Protein AF-A0AA95JGE5-F1 (afdb_monomer)

pLDDT: mean 79.2, std 16.03, range [27.33, 93.81]

Mean predicted aligned error: 7.72 Å

Structure (mmCIF, N/CA/C/O backbone):
data_AF-A0AA95JGE5-F1
#
_entry.id   AF-A0AA95JGE5-F1
#
loop_
_atom_site.group_PDB
_atom_site.id
_atom_site.type_symbol
_atom_site.label_atom_id
_atom_site.label_alt_id
_atom_site.label_comp_id
_atom_site.label_asym_id
_atom_site.label_entity_id
_atom_site.label_seq_id
_atom_site.pdbx_PDB_ins_code
_atom_site.Cartn_x
_atom_site.Cartn_y
_atom_site.Cartn_z
_atom_site.occupancy
_atom_site.B_iso_or_equiv
_atom_site.auth_seq_id
_atom_site.auth_comp_id
_atom_site.auth_asym_id
_atom_site.auth_atom_id
_atom_site.pdbx_PDB_model_num
ATOM 1 N N . MET A 1 1 ? -37.432 -13.187 6.633 1.00 41.25 1 MET A N 1
ATOM 2 C CA . MET A 1 1 ? -36.543 -14.361 6.788 1.00 41.25 1 MET A CA 1
ATOM 3 C C . MET A 1 1 ? -36.247 -14.940 5.414 1.00 41.25 1 MET A C 1
ATOM 5 O O . MET A 1 1 ? -37.132 -14.873 4.573 1.00 41.25 1 MET A O 1
ATOM 9 N N . ALA A 1 2 ? -35.047 -15.522 5.275 1.00 33.75 2 ALA A N 1
ATOM 10 C CA . ALA A 1 2 ? -34.381 -16.050 4.072 1.00 33.75 2 ALA A CA 1
ATOM 11 C C . ALA A 1 2 ? -33.860 -14.962 3.104 1.00 33.75 2 ALA A C 1
ATOM 13 O O . ALA A 1 2 ? -34.621 -14.106 2.685 1.00 33.75 2 ALA A O 1
ATOM 14 N N . GLY A 1 3 ? -32.581 -14.909 2.723 1.00 27.33 3 GLY A N 1
ATOM 15 C CA . GLY A 1 3 ? -31.446 -15.765 3.053 1.00 27.33 3 GLY A CA 1
ATOM 16 C C . GLY A 1 3 ? -30.211 -15.376 2.226 1.00 27.33 3 GLY A C 1
ATOM 17 O O . GLY A 1 3 ? -30.340 -15.029 1.061 1.00 27.33 3 GLY A O 1
ATOM 18 N N . LEU A 1 4 ? -29.046 -15.495 2.870 1.00 34.75 4 LEU A N 1
ATOM 19 C CA . LEU A 1 4 ? -27.727 -15.808 2.301 1.00 34.75 4 LEU A CA 1
ATOM 20 C C . LEU A 1 4 ? -27.015 -14.754 1.427 1.00 34.75 4 LEU A C 1
ATOM 22 O O . LEU A 1 4 ? -27.185 -14.669 0.218 1.00 34.75 4 LEU A O 1
ATOM 26 N N . SER A 1 5 ? -26.113 -14.034 2.106 1.00 40.19 5 SER A N 1
ATOM 27 C CA . SER A 1 5 ? -24.695 -13.853 1.748 1.00 40.19 5 SER A CA 1
ATOM 28 C C . SER A 1 5 ? -24.353 -13.768 0.255 1.00 40.19 5 SER A C 1
ATOM 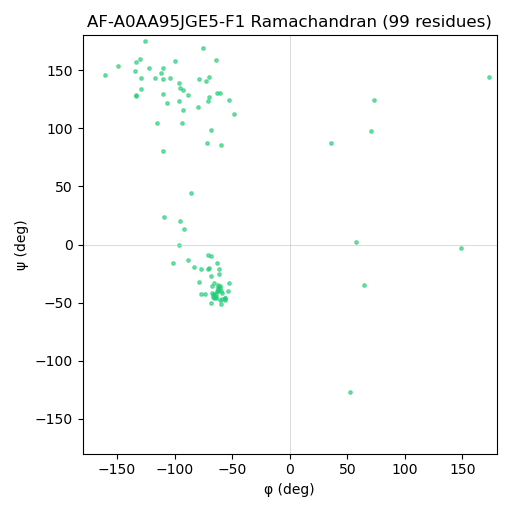30 O O . SER A 1 5 ? -23.919 -14.746 -0.357 1.00 40.19 5 SER A O 1
ATOM 32 N N . GLY A 1 6 ? -24.410 -12.558 -0.295 1.00 30.70 6 GLY A N 1
ATOM 33 C CA . GLY A 1 6 ? -23.564 -12.208 -1.430 1.00 30.70 6 GLY A CA 1
ATOM 34 C C . GLY A 1 6 ? -22.126 -12.061 -0.940 1.00 30.70 6 GLY A C 1
ATOM 35 O O . GLY A 1 6 ? -21.721 -10.970 -0.553 1.00 30.70 6 GLY A O 1
ATOM 36 N N . TYR A 1 7 ? -21.380 -13.166 -0.900 1.00 39.44 7 TYR A N 1
ATOM 37 C CA . TYR A 1 7 ? -19.919 -13.159 -0.823 1.00 39.44 7 TYR A CA 1
ATOM 38 C C . TYR A 1 7 ? -19.384 -12.426 -2.064 1.00 39.44 7 TYR A C 1
ATOM 40 O O . TYR A 1 7 ? -19.068 -13.045 -3.078 1.00 39.44 7 TYR A O 1
ATOM 48 N N . TYR A 1 8 ? -19.288 -11.100 -2.007 1.00 34.88 8 TYR A N 1
ATOM 49 C CA . TYR A 1 8 ? -18.217 -10.432 -2.732 1.00 34.88 8 TYR A CA 1
ATOM 50 C C . TYR A 1 8 ? -16.936 -10.809 -1.981 1.00 34.88 8 TYR A C 1
ATOM 52 O O . TYR A 1 8 ? -16.927 -10.681 -0.751 1.00 34.88 8 TYR A O 1
ATOM 60 N N . PRO A 1 9 ? -15.883 -11.339 -2.633 1.00 40.59 9 PRO A N 1
ATOM 61 C CA . PRO A 1 9 ? -14.596 -11.420 -1.959 1.00 40.59 9 PRO A CA 1
ATOM 62 C C . PRO A 1 9 ? -14.309 -10.008 -1.463 1.00 40.59 9 PRO A C 1
ATOM 64 O O . PRO A 1 9 ? -14.412 -9.070 -2.251 1.00 40.59 9 PRO A O 1
ATOM 67 N N . SER A 1 10 ? -14.068 -9.848 -0.160 1.00 47.50 10 SER A N 1
ATOM 68 C CA . SER A 1 10 ? -13.640 -8.561 0.384 1.00 47.50 10 SER A CA 1
ATOM 69 C C . SER A 1 10 ? -12.495 -8.078 -0.511 1.00 47.50 10 SER A C 1
ATOM 71 O O . SER A 1 10 ? -11.472 -8.764 -0.553 1.00 47.50 10 SER A O 1
ATOM 73 N N . PRO A 1 11 ? -12.666 -6.995 -1.296 1.00 65.31 11 PRO A N 1
ATOM 74 C CA . PRO A 1 11 ? -11.664 -6.582 -2.279 1.00 65.31 11 PRO A CA 1
ATOM 75 C C . PRO A 1 11 ? -10.397 -6.067 -1.592 1.00 65.31 11 PRO A C 1
ATOM 77 O O . PRO A 1 11 ? -9.378 -5.857 -2.245 1.00 65.31 11 PRO A O 1
ATOM 80 N N . TYR A 1 12 ? -10.472 -5.881 -0.274 1.00 76.44 12 TYR A N 1
ATOM 81 C CA . TYR A 1 12 ? -9.381 -5.420 0.542 1.00 76.44 12 TYR A CA 1
ATOM 82 C C . TYR A 1 12 ? -8.566 -6.570 1.135 1.00 76.44 12 TYR A C 1
ATOM 84 O O . TYR A 1 12 ? -9.110 -7.509 1.725 1.00 76.44 12 TYR A O 1
ATOM 92 N N 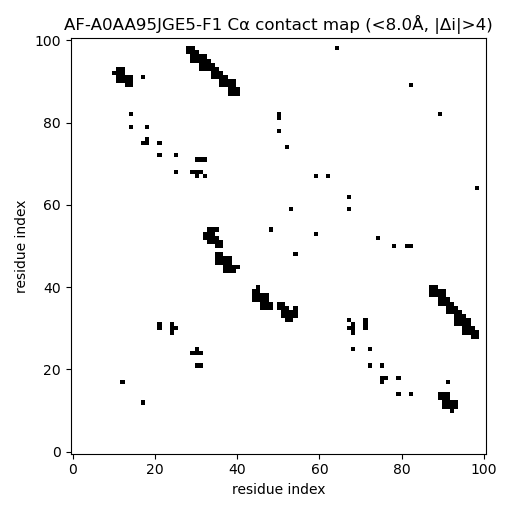. LEU A 1 13 ? -7.250 -6.441 1.022 1.00 86.31 13 LEU A N 1
ATOM 93 C CA . LEU A 1 13 ? -6.249 -7.285 1.652 1.00 86.31 13 LEU A CA 1
ATOM 94 C C . LEU A 1 13 ? -6.072 -6.892 3.119 1.00 86.31 13 LEU A C 1
ATOM 96 O O . LEU A 1 13 ? -6.096 -5.711 3.466 1.00 86.31 13 LEU A O 1
ATOM 100 N N . THR A 1 14 ? -5.865 -7.878 3.987 1.00 90.00 14 THR A N 1
ATOM 101 C CA . THR A 1 14 ? -5.340 -7.634 5.338 1.00 90.00 14 THR A CA 1
ATOM 102 C C . THR A 1 14 ? -3.834 -7.332 5.297 1.00 90.00 14 THR A C 1
ATOM 104 O O . THR A 1 14 ? -3.199 -7.554 4.263 1.00 90.00 14 THR A O 1
ATOM 107 N N . PRO A 1 15 ? -3.224 -6.865 6.403 1.00 90.19 15 PRO A N 1
ATOM 108 C CA . PRO A 1 15 ? -1.767 -6.733 6.490 1.00 90.19 15 PRO A CA 1
ATOM 109 C C . PRO A 1 15 ? -1.015 -8.031 6.148 1.00 90.19 15 PRO A C 1
ATOM 111 O O . PRO A 1 15 ? -0.028 -7.999 5.413 1.00 90.19 15 PRO A O 1
ATOM 114 N N . ASP A 1 16 ? -1.525 -9.181 6.599 1.00 89.56 16 ASP A N 1
ATOM 115 C CA . ASP A 1 16 ? -0.925 -10.488 6.308 1.00 89.56 16 ASP A CA 1
ATOM 116 C C . ASP A 1 16 ? -1.047 -10.855 4.820 1.00 89.56 16 ASP A C 1
ATOM 118 O O . ASP A 1 16 ? -0.082 -11.322 4.207 1.00 89.56 16 ASP A O 1
ATOM 122 N N . ASP A 1 17 ? -2.206 -10.587 4.209 1.00 90.50 17 ASP A N 1
ATOM 123 C CA . ASP A 1 17 ? -2.415 -10.807 2.773 1.00 90.50 17 ASP A CA 1
ATOM 124 C C . ASP A 1 17 ? -1.495 -9.912 1.930 1.00 90.50 17 ASP A C 1
ATOM 126 O O . ASP A 1 17 ? -0.933 -10.361 0.928 1.00 90.50 17 ASP A O 1
ATOM 130 N N . LEU A 1 18 ? -1.312 -8.654 2.346 1.00 90.25 18 LEU A N 1
ATOM 131 C CA . LEU A 1 18 ? -0.427 -7.703 1.678 1.00 90.25 18 LEU A CA 1
ATOM 132 C C . LEU A 1 18 ? 1.033 -8.165 1.744 1.00 90.25 18 LEU A C 1
ATOM 134 O O . LEU A 1 18 ? 1.730 -8.135 0.726 1.00 90.25 18 LEU A O 1
ATOM 138 N N . LYS A 1 19 ? 1.488 -8.661 2.903 1.00 90.81 19 LYS A N 1
ATOM 139 C CA . LYS A 1 19 ? 2.835 -9.234 3.041 1.00 90.81 19 LYS A CA 1
ATOM 140 C C . LYS A 1 19 ? 3.024 -10.437 2.119 1.00 90.81 19 LYS A C 1
ATOM 142 O O . LYS A 1 19 ? 4.002 -10.492 1.373 1.00 90.81 19 LYS A O 1
ATOM 147 N N . ALA A 1 20 ? 2.068 -11.365 2.122 1.00 89.12 20 ALA A N 1
ATOM 148 C CA . ALA A 1 20 ? 2.116 -12.549 1.272 1.00 89.12 20 ALA A CA 1
ATOM 149 C C . ALA A 1 20 ? 2.102 -12.194 -0.226 1.00 89.12 20 ALA A C 1
ATOM 151 O O . ALA A 1 20 ? 2.771 -12.853 -1.027 1.00 89.12 20 ALA A O 1
ATOM 152 N N . LEU A 1 21 ? 1.357 -11.158 -0.623 1.00 88.31 21 LEU A N 1
ATOM 153 C CA . LEU A 1 21 ? 1.353 -10.663 -1.996 1.00 88.31 21 LEU A CA 1
ATOM 154 C C . LEU A 1 21 ? 2.703 -10.053 -2.382 1.00 88.31 21 LEU A C 1
ATOM 156 O O . LEU A 1 21 ? 3.204 -10.376 -3.460 1.00 88.31 21 LEU A O 1
ATOM 160 N N . SER A 1 22 ? 3.295 -9.226 -1.518 1.00 87.56 22 SER A N 1
ATOM 161 C CA . SER A 1 22 ? 4.617 -8.623 -1.739 1.00 87.56 22 SER A CA 1
ATOM 162 C C . SER A 1 22 ? 5.687 -9.692 -1.993 1.00 87.56 22 SER A C 1
ATOM 164 O O . SER A 1 22 ? 6.371 -9.666 -3.018 1.00 87.56 22 SER A O 1
ATOM 166 N N . ASP A 1 23 ? 5.726 -10.733 -1.156 1.00 87.00 23 ASP A N 1
ATOM 167 C CA . ASP A 1 23 ? 6.679 -11.847 -1.288 1.00 87.00 23 ASP A CA 1
ATOM 168 C C . ASP A 1 23 ? 6.497 -12.632 -2.601 1.00 87.00 23 ASP A C 1
ATOM 170 O O . ASP A 1 23 ? 7.455 -13.091 -3.231 1.00 87.00 23 ASP A O 1
ATOM 174 N N . ARG A 1 24 ? 5.250 -12.765 -3.067 1.00 84.31 24 ARG A N 1
ATOM 175 C CA . ARG A 1 24 ? 4.931 -13.389 -4.363 1.00 84.31 24 ARG A CA 1
ATOM 176 C C . ARG A 1 24 ? 5.197 -12.482 -5.560 1.00 84.31 24 ARG A C 1
ATOM 178 O O . ARG A 1 24 ? 5.255 -12.985 -6.679 1.00 84.31 24 ARG A O 1
ATOM 185 N N . CYS A 1 25 ? 5.252 -11.169 -5.366 1.00 84.00 25 CYS A N 1
ATOM 186 C CA . CYS A 1 25 ? 5.643 -10.223 -6.408 1.00 84.00 25 CYS A CA 1
ATOM 187 C C . CYS A 1 25 ? 7.161 -10.254 -6.592 1.00 84.00 25 CYS A C 1
ATOM 189 O O . CYS A 1 25 ? 7.614 -10.406 -7.716 1.00 84.00 25 CYS A O 1
ATOM 191 N N . LEU A 1 26 ? 7.931 -10.291 -5.498 1.00 71.75 26 LEU A N 1
ATOM 192 C CA . LEU A 1 26 ? 9.395 -10.451 -5.513 1.00 71.75 26 LEU A CA 1
ATOM 193 C C . LEU A 1 26 ? 9.894 -11.660 -6.315 1.00 71.75 26 LEU A C 1
ATOM 195 O O . LEU A 1 26 ? 10.973 -11.632 -6.896 1.00 71.75 26 LEU A O 1
ATOM 199 N N . THR A 1 27 ? 9.119 -12.741 -6.315 1.00 78.62 27 THR A N 1
ATOM 200 C CA . THR A 1 27 ? 9.457 -13.999 -6.997 1.00 78.62 27 THR A CA 1
ATOM 201 C C . THR A 1 27 ? 8.836 -14.124 -8.391 1.00 78.62 27 THR A C 1
ATOM 203 O O . THR A 1 27 ? 9.041 -15.137 -9.060 1.00 78.62 27 THR A O 1
ATOM 206 N N . GLY A 1 28 ? 8.071 -13.125 -8.835 1.00 73.31 28 GLY A N 1
ATOM 207 C CA . GLY A 1 28 ? 7.389 -13.110 -10.127 1.00 73.31 28 GLY A CA 1
ATOM 208 C C . GLY A 1 28 ? 7.716 -11.870 -10.957 1.00 73.31 28 GLY A C 1
ATOM 209 O O . GLY A 1 28 ? 8.362 -10.936 -10.503 1.00 73.31 28 GLY A O 1
ATOM 210 N N . ASN A 1 29 ? 7.212 -11.828 -12.189 1.00 82.31 29 ASN A N 1
ATOM 211 C CA . ASN A 1 29 ? 7.416 -10.697 -13.103 1.00 82.31 29 ASN A CA 1
ATOM 212 C C . ASN A 1 29 ? 6.370 -9.589 -12.870 1.00 82.31 29 ASN A C 1
ATOM 214 O O . ASN A 1 29 ? 5.737 -9.117 -13.815 1.00 82.31 29 ASN A O 1
ATOM 218 N N . ARG A 1 30 ? 6.099 -9.239 -11.607 1.00 84.62 30 ARG A N 1
ATOM 219 C CA . ARG A 1 30 ? 5.080 -8.244 -11.231 1.00 84.62 30 ARG A CA 1
ATOM 220 C C . ARG A 1 30 ? 5.453 -7.495 -9.958 1.00 84.62 30 ARG A C 1
ATOM 222 O O . ARG A 1 30 ? 6.137 -8.044 -9.104 1.00 84.62 30 ARG A O 1
ATOM 229 N N . VAL A 1 31 ? 4.945 -6.278 -9.811 1.00 84.31 31 VAL A N 1
ATOM 230 C CA . VAL A 1 31 ? 5.185 -5.390 -8.661 1.00 84.31 31 VAL A CA 1
ATOM 231 C C . VAL A 1 31 ? 3.873 -4.786 -8.175 1.00 84.31 31 VAL A C 1
ATOM 233 O O . VAL A 1 31 ? 2.917 -4.686 -8.946 1.00 84.31 31 VAL A O 1
ATOM 236 N N . ILE A 1 32 ? 3.819 -4.354 -6.914 1.00 85.69 32 ILE A N 1
ATOM 237 C CA . ILE A 1 32 ? 2.696 -3.549 -6.420 1.00 85.69 32 ILE A CA 1
ATOM 238 C C . ILE A 1 32 ? 2.908 -2.105 -6.877 1.00 85.69 32 ILE A C 1
ATOM 240 O O . ILE A 1 32 ? 3.910 -1.476 -6.543 1.00 85.69 32 ILE A O 1
ATOM 244 N N . SER A 1 33 ? 1.971 -1.597 -7.675 1.00 82.94 33 SER A N 1
ATOM 245 C CA . SER A 1 33 ? 2.067 -0.296 -8.340 1.00 82.94 33 SER A CA 1
ATOM 246 C C . SER A 1 33 ? 1.259 0.805 -7.666 1.00 82.94 33 SER A C 1
ATOM 248 O O . SER A 1 33 ? 1.438 1.965 -8.014 1.00 82.94 33 SER A O 1
ATOM 250 N N . ASN A 1 34 ? 0.318 0.453 -6.792 1.00 86.25 34 ASN A N 1
ATOM 251 C CA . ASN A 1 34 ? -0.474 1.389 -5.998 1.00 86.25 34 ASN A CA 1
ATOM 252 C C . ASN A 1 34 ? -1.069 0.645 -4.799 1.00 86.25 34 ASN A C 1
ATOM 254 O O . ASN A 1 34 ? -1.426 -0.534 -4.924 1.00 86.25 34 ASN A O 1
ATOM 258 N N . ILE A 1 35 ? -1.197 1.335 -3.669 1.00 88.88 35 ILE A N 1
ATOM 259 C CA . ILE A 1 35 ? -1.896 0.843 -2.478 1.00 88.88 35 ILE A CA 1
ATOM 260 C C . ILE A 1 35 ? -2.798 1.962 -1.983 1.00 88.88 35 ILE A C 1
ATOM 262 O O . ILE A 1 35 ? -2.317 3.063 -1.737 1.00 88.88 35 ILE A O 1
ATOM 266 N N . GLU A 1 36 ? -4.069 1.654 -1.773 1.00 90.44 36 GLU A N 1
ATOM 267 C CA . GLU A 1 36 ? -4.988 2.499 -1.017 1.00 90.44 36 GLU A CA 1
ATOM 268 C C . GLU A 1 36 ? -5.326 1.808 0.299 1.00 90.44 36 GLU A C 1
ATOM 270 O O . GLU A 1 36 ? -5.686 0.629 0.307 1.00 90.44 36 GLU A O 1
ATOM 275 N N . ALA A 1 37 ? -5.200 2.531 1.408 1.00 91.19 37 ALA A N 1
ATOM 276 C CA . ALA A 1 37 ? -5.502 2.018 2.736 1.00 91.19 37 ALA A CA 1
ATOM 277 C C . ALA A 1 37 ? -6.835 2.556 3.258 1.00 91.19 37 ALA A C 1
ATOM 279 O O . ALA A 1 37 ? -7.181 3.721 3.060 1.00 91.19 37 ALA A O 1
ATOM 280 N N . TYR A 1 38 ? -7.551 1.700 3.977 1.00 91.00 38 TYR A N 1
ATOM 281 C CA . TYR A 1 38 ? -8.852 1.986 4.560 1.00 91.00 38 TYR A CA 1
ATOM 282 C C . TYR A 1 38 ? -8.871 1.516 6.009 1.00 91.00 38 TYR A C 1
ATOM 284 O O . TYR A 1 38 ? -8.543 0.367 6.305 1.00 91.00 38 TYR A O 1
ATOM 292 N N . GLU A 1 39 ? -9.257 2.403 6.914 1.00 91.88 39 GLU A N 1
ATOM 293 C CA . GLU A 1 39 ? -9.522 2.083 8.307 1.00 91.88 39 GLU A CA 1
ATOM 294 C C . GLU A 1 39 ? -10.982 1.660 8.470 1.00 91.88 39 GLU A C 1
ATOM 296 O O . GLU A 1 39 ? -11.891 2.366 8.033 1.00 91.88 39 GLU A 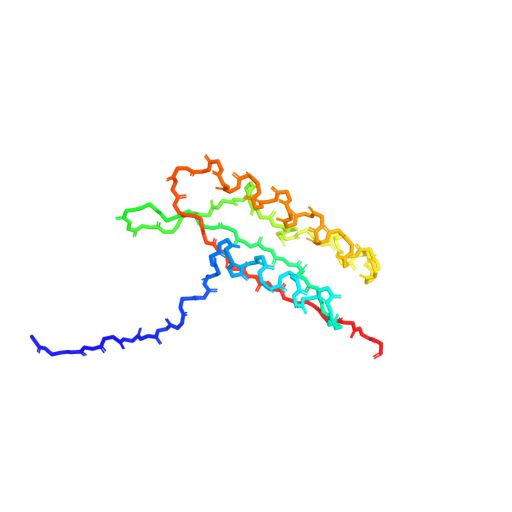O 1
ATOM 301 N N . LEU A 1 40 ? -11.205 0.509 9.106 1.00 85.06 40 LEU A N 1
ATOM 302 C CA . LEU A 1 40 ? -12.539 0.028 9.446 1.00 85.06 40 LEU A CA 1
ATOM 303 C C . LEU A 1 40 ? -12.904 0.471 10.863 1.00 85.06 40 LEU A C 1
ATOM 305 O O . LEU A 1 40 ? -12.445 -0.131 11.840 1.00 85.06 40 LEU A O 1
ATOM 309 N N . ASP A 1 41 ? -13.766 1.479 10.970 1.00 81.44 41 ASP A N 1
ATOM 310 C CA . ASP A 1 41 ? -14.325 1.946 12.241 1.00 81.44 41 ASP A CA 1
ATOM 311 C C . ASP A 1 41 ? -15.841 1.717 12.272 1.00 81.44 41 ASP A C 1
ATOM 313 O O . ASP A 1 41 ? -16.609 2.416 11.610 1.00 81.44 41 ASP A O 1
ATOM 317 N N . GLY A 1 42 ? -16.271 0.692 13.018 1.00 66.50 42 GLY A N 1
ATOM 318 C CA . GLY A 1 42 ? -17.641 0.537 13.533 1.00 66.50 42 GLY A CA 1
ATOM 319 C C . GLY A 1 42 ? -18.816 0.518 12.540 1.00 66.50 42 GLY A C 1
ATOM 320 O O . GLY A 1 42 ? -19.958 0.411 12.985 1.00 66.50 42 GLY A O 1
ATOM 321 N N . GLY A 1 43 ? -18.580 0.604 11.228 1.00 71.19 43 GLY A N 1
ATOM 322 C CA . GLY A 1 43 ? -19.618 0.664 10.194 1.00 71.19 43 GLY A CA 1
ATOM 323 C C . GLY A 1 43 ? -19.263 1.471 8.941 1.00 71.19 43 GLY A C 1
ATOM 324 O O . GLY A 1 43 ? -20.078 1.497 8.019 1.00 71.19 43 GLY A O 1
ATOM 325 N N . ALA A 1 44 ? -18.091 2.112 8.885 1.00 77.38 44 ALA A N 1
ATOM 326 C CA . ALA A 1 44 ? -17.621 2.822 7.699 1.00 77.38 44 ALA A CA 1
ATOM 327 C C . ALA A 1 44 ? -16.152 2.512 7.378 1.00 77.38 44 ALA A C 1
ATOM 329 O O . ALA A 1 44 ? -15.339 2.295 8.279 1.00 77.38 44 ALA A O 1
ATOM 330 N N . ASP A 1 45 ? -15.841 2.550 6.082 1.00 86.56 45 ASP A N 1
ATOM 331 C CA . ASP A 1 45 ? -14.484 2.473 5.549 1.00 86.56 45 ASP A CA 1
ATOM 332 C C . ASP A 1 45 ? -13.967 3.911 5.392 1.00 86.56 45 ASP A C 1
ATOM 334 O O . ASP A 1 45 ? -14.520 4.698 4.617 1.00 86.56 45 ASP A O 1
ATOM 338 N N . VAL A 1 46 ? -12.925 4.281 6.137 1.00 88.50 46 VAL A N 1
ATOM 339 C CA . VAL A 1 46 ? -12.327 5.625 6.093 1.00 88.50 46 VAL A CA 1
ATOM 340 C C . VAL A 1 46 ? -10.985 5.560 5.377 1.00 88.50 46 VAL A C 1
ATOM 342 O O . VAL A 1 46 ? -10.084 4.847 5.808 1.00 88.50 46 VAL A O 1
ATOM 345 N N . ALA A 1 47 ? -10.827 6.317 4.290 1.00 88.94 47 ALA A N 1
ATOM 346 C CA . ALA A 1 47 ? -9.574 6.351 3.539 1.00 88.94 47 ALA A CA 1
ATOM 347 C C . ALA A 1 47 ? -8.411 6.905 4.389 1.00 88.94 47 ALA A C 1
ATOM 349 O O . ALA A 1 47 ? -8.516 7.977 4.990 1.00 88.94 47 ALA A O 1
ATOM 350 N N . ARG A 1 48 ? -7.284 6.186 4.395 1.00 89.62 48 ARG A N 1
ATOM 351 C CA . ARG A 1 48 ? -6.022 6.532 5.069 1.00 89.62 48 ARG A CA 1
ATOM 352 C C . ARG A 1 48 ? -4.962 6.883 4.028 1.00 89.62 48 ARG A C 1
ATOM 354 O O . ARG A 1 48 ? -4.110 6.073 3.660 1.00 89.62 48 ARG A O 1
ATOM 361 N N . PHE A 1 49 ? -5.030 8.114 3.525 1.00 85.69 49 PHE A N 1
ATOM 362 C CA . PHE A 1 49 ? -4.092 8.621 2.513 1.00 85.69 49 PHE A CA 1
ATOM 363 C C . PHE A 1 49 ? -2.636 8.636 2.998 1.00 85.69 49 PHE A C 1
ATOM 365 O O . PHE A 1 49 ? -1.717 8.534 2.193 1.00 85.69 49 PHE A O 1
ATOM 372 N N . ASP A 1 50 ? -2.428 8.721 4.312 1.00 86.81 50 ASP A N 1
ATOM 373 C CA . ASP A 1 50 ? -1.126 8.623 4.970 1.00 86.81 50 ASP A CA 1
ATOM 374 C C . ASP A 1 50 ? -0.522 7.207 4.933 1.00 86.81 50 ASP A C 1
ATOM 376 O O . ASP A 1 50 ? 0.690 7.062 5.057 1.00 86.81 50 ASP A O 1
ATOM 380 N N . LEU A 1 51 ? -1.348 6.179 4.712 1.00 86.69 51 LEU A N 1
ATOM 381 C CA . LEU A 1 51 ? -0.961 4.765 4.624 1.00 86.69 51 LEU A CA 1
ATOM 382 C C . LEU A 1 51 ? -1.073 4.215 3.186 1.00 86.69 51 LEU A C 1
ATOM 384 O O . LEU A 1 51 ? -1.239 3.014 2.979 1.00 86.69 51 LEU A O 1
ATOM 388 N N . SER A 1 52 ? -1.014 5.088 2.179 1.00 83.62 52 SER A N 1
ATOM 389 C CA . SER A 1 52 ? -1.195 4.733 0.765 1.00 83.62 52 SER A CA 1
ATOM 390 C C . SER A 1 52 ? 0.120 4.834 -0.021 1.00 83.62 52 SER A C 1
ATOM 392 O O . SER A 1 52 ? 0.936 5.725 0.216 1.00 83.62 52 SER A O 1
ATOM 394 N N . LEU A 1 53 ? 0.340 3.916 -0.967 1.00 79.44 53 LEU A N 1
ATOM 395 C CA . LEU A 1 53 ? 1.514 3.906 -1.848 1.00 79.44 53 LEU A CA 1
ATOM 396 C C . LEU A 1 53 ? 1.169 4.582 -3.168 1.00 79.44 53 LEU A C 1
ATOM 398 O O . LEU A 1 53 ? 0.295 4.082 -3.860 1.00 79.44 53 LEU A O 1
ATOM 402 N N . TYR A 1 54 ? 1.923 5.618 -3.542 1.00 73.12 54 TYR A N 1
ATOM 403 C CA . TYR A 1 54 ? 1.883 6.348 -4.821 1.00 73.12 54 TYR A CA 1
ATOM 404 C C . TYR A 1 54 ? 0.585 7.112 -5.137 1.00 73.12 54 TYR A C 1
ATOM 406 O O . TYR A 1 54 ? 0.675 8.209 -5.684 1.00 73.12 54 TYR A O 1
ATOM 414 N N . GLY A 1 55 ? -0.597 6.623 -4.760 1.00 66.81 55 GLY A N 1
ATOM 415 C CA . GLY A 1 55 ? -1.868 7.306 -5.017 1.00 66.81 55 GLY A CA 1
ATOM 416 C C . GLY A 1 55 ? -2.031 7.682 -6.497 1.00 66.81 55 GLY A C 1
ATOM 417 O O . GLY A 1 55 ? -1.856 6.854 -7.389 1.00 66.81 55 GLY A O 1
ATOM 418 N N . GLU A 1 56 ? -2.319 8.958 -6.771 1.00 61.66 56 GLU A N 1
ATOM 419 C CA . GLU A 1 56 ? -2.422 9.507 -8.136 1.00 61.66 56 GLU A CA 1
ATOM 420 C C . GLU A 1 56 ? -1.098 10.091 -8.683 1.00 61.66 56 GLU A C 1
ATOM 422 O O . GLU A 1 56 ? -1.098 10.797 -9.695 1.00 61.66 56 GLU A O 1
ATOM 427 N N . ASP A 1 57 ? 0.048 9.832 -8.043 1.00 72.00 57 ASP A N 1
ATOM 428 C CA . ASP A 1 57 ? 1.336 10.404 -8.451 1.00 72.00 57 ASP A CA 1
ATOM 429 C C . ASP A 1 57 ? 1.819 9.843 -9.802 1.00 72.00 57 ASP A C 1
ATOM 431 O O . ASP A 1 57 ? 2.443 8.782 -9.912 1.00 72.00 57 ASP A O 1
ATOM 435 N N . ALA A 1 58 ? 1.574 10.617 -10.860 1.00 69.88 58 ALA A N 1
ATOM 436 C CA . ALA A 1 58 ? 1.977 10.292 -12.222 1.00 69.88 58 ALA A CA 1
ATOM 437 C C . ALA A 1 58 ? 3.502 10.169 -12.404 1.00 69.88 58 ALA A C 1
ATOM 439 O O . ALA A 1 58 ? 3.945 9.513 -13.351 1.00 69.88 58 ALA A O 1
ATOM 440 N N . THR A 1 59 ? 4.318 10.755 -11.519 1.00 74.00 59 THR A N 1
ATOM 441 C CA . THR A 1 59 ? 5.784 10.717 -11.647 1.00 74.00 59 THR A CA 1
ATOM 442 C C . THR A 1 59 ? 6.363 9.333 -11.361 1.00 74.00 59 THR A C 1
ATOM 444 O O . THR A 1 59 ? 7.428 8.994 -11.873 1.00 74.00 59 THR A O 1
ATOM 447 N N . GLN A 1 60 ? 5.635 8.474 -10.646 1.00 68.94 60 GLN A N 1
ATOM 448 C CA . GLN A 1 60 ? 6.079 7.111 -10.337 1.00 68.94 60 GLN A CA 1
ATOM 449 C C . GLN A 1 60 ? 6.135 6.223 -11.578 1.00 68.94 60 GLN A C 1
ATOM 451 O O . GLN A 1 60 ? 6.968 5.324 -11.654 1.00 68.94 60 GLN A O 1
ATOM 456 N N . LYS A 1 61 ? 5.317 6.514 -12.597 1.00 68.19 61 LYS A N 1
ATOM 457 C CA . LYS A 1 61 ? 5.367 5.825 -13.897 1.00 68.19 61 LYS A CA 1
ATOM 458 C C . LYS A 1 61 ? 6.604 6.189 -14.727 1.00 68.19 61 LYS A C 1
ATOM 460 O O . LYS A 1 61 ? 6.839 5.554 -15.748 1.00 68.19 61 LYS A O 1
ATOM 465 N N . LEU A 1 62 ? 7.382 7.193 -14.307 1.00 79.50 62 LEU A N 1
ATOM 466 C CA . LEU A 1 62 ? 8.646 7.565 -14.950 1.00 79.50 62 LEU A CA 1
ATOM 467 C C . LEU A 1 62 ? 9.823 6.703 -14.473 1.00 79.50 62 LEU A C 1
ATOM 469 O O . LEU A 1 62 ? 10.840 6.647 -15.162 1.00 79.50 62 LEU A O 1
ATOM 473 N N . LYS A 1 63 ? 9.701 6.042 -13.313 1.00 81.44 63 LYS A N 1
ATOM 474 C CA . LYS A 1 63 ? 10.727 5.132 -12.792 1.00 81.44 63 LYS A CA 1
ATOM 475 C C . LYS A 1 63 ? 10.795 3.859 -13.630 1.00 81.44 63 LYS A C 1
ATOM 477 O O . LYS A 1 63 ? 9.768 3.333 -14.072 1.00 81.44 63 LYS A O 1
ATOM 482 N N . SER A 1 64 ? 12.002 3.330 -13.807 1.00 84.00 64 SER A N 1
ATOM 483 C CA . SER A 1 64 ? 12.203 2.050 -14.485 1.00 84.00 64 SER A CA 1
ATOM 484 C C . SER A 1 64 ? 11.552 0.904 -13.706 1.00 84.00 64 SER A C 1
ATOM 486 O O . SER A 1 64 ? 11.298 0.998 -12.503 1.00 84.00 64 SER A O 1
ATOM 488 N N . TRP A 1 65 ? 11.267 -0.206 -14.389 1.00 80.94 65 TRP A N 1
ATOM 489 C CA . TRP A 1 65 ? 10.662 -1.370 -13.739 1.00 80.94 65 TRP A CA 1
ATOM 490 C C . TRP A 1 65 ? 11.489 -1.896 -12.547 1.00 80.94 65 TRP A C 1
ATOM 492 O O . TRP A 1 65 ? 10.901 -2.064 -11.477 1.00 80.94 65 TRP A O 1
ATOM 502 N N . PRO A 1 66 ? 12.828 -2.063 -12.644 1.00 82.38 66 PRO A N 1
ATOM 503 C CA . PRO A 1 66 ? 13.635 -2.503 -11.503 1.00 82.38 66 PRO A CA 1
ATOM 504 C C . PRO A 1 66 ? 13.580 -1.546 -10.304 1.00 82.38 66 PRO A C 1
ATOM 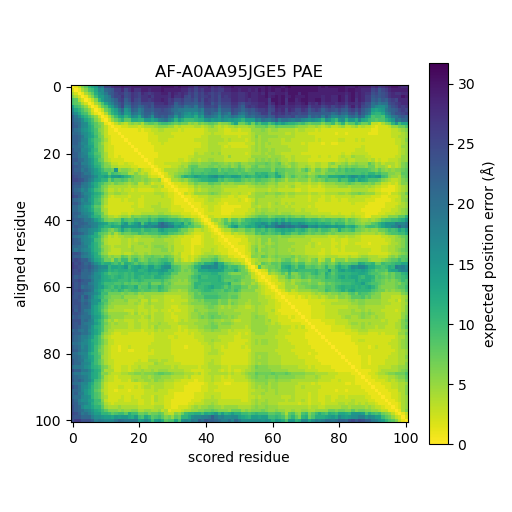506 O O . PRO A 1 66 ? 13.542 -1.997 -9.160 1.00 82.38 66 PRO A O 1
ATOM 509 N N . GLU A 1 67 ? 13.536 -0.232 -10.549 1.00 84.69 67 GLU A N 1
ATOM 510 C CA . GLU A 1 67 ? 13.408 0.772 -9.484 1.00 84.69 67 GLU A CA 1
ATOM 511 C C . GLU A 1 67 ? 12.053 0.659 -8.781 1.00 84.69 67 GLU A C 1
ATOM 513 O O . GLU A 1 67 ? 12.000 0.596 -7.556 1.00 84.69 67 GLU A O 1
ATOM 518 N N . ARG A 1 68 ? 10.955 0.541 -9.541 1.00 81.75 68 ARG A N 1
ATOM 519 C CA . ARG A 1 68 ? 9.611 0.350 -8.968 1.00 81.75 68 ARG A CA 1
ATOM 520 C C . ARG A 1 68 ? 9.501 -0.955 -8.181 1.00 81.75 68 ARG A C 1
ATOM 522 O O . ARG A 1 68 ? 8.874 -0.973 -7.125 1.00 81.75 68 ARG A O 1
ATOM 529 N N . ALA A 1 69 ? 10.133 -2.026 -8.661 1.00 81.44 69 ALA A N 1
ATOM 530 C CA . ALA A 1 69 ? 10.191 -3.298 -7.948 1.00 81.44 69 ALA A CA 1
ATOM 531 C C . ALA A 1 69 ? 10.864 -3.140 -6.578 1.00 81.44 69 ALA A C 1
ATOM 533 O O . ALA A 1 69 ? 10.272 -3.503 -5.562 1.00 81.44 69 ALA A O 1
ATOM 534 N N . SER A 1 70 ? 12.052 -2.532 -6.544 1.00 83.38 70 SER A N 1
ATOM 535 C CA . SER A 1 70 ? 12.808 -2.298 -5.308 1.00 83.38 70 SER A CA 1
ATOM 536 C C . SER A 1 70 ? 12.082 -1.358 -4.335 1.00 83.38 70 SER A C 1
ATOM 538 O O . SER A 1 70 ? 11.998 -1.641 -3.135 1.00 83.38 70 SER A O 1
ATOM 540 N N . ASP A 1 71 ? 11.533 -0.254 -4.843 1.00 84.81 71 ASP A N 1
ATOM 541 C CA . ASP A 1 71 ? 10.837 0.746 -4.030 1.00 84.81 71 ASP A CA 1
ATOM 542 C C . ASP A 1 71 ? 9.558 0.176 -3.407 1.00 84.81 71 ASP A C 1
ATOM 544 O O . ASP A 1 71 ? 9.298 0.407 -2.225 1.00 84.81 71 ASP A O 1
ATOM 548 N N . SER A 1 72 ? 8.778 -0.600 -4.173 1.00 83.88 72 SER A N 1
ATOM 549 C CA . SER A 1 72 ? 7.511 -1.168 -3.694 1.00 83.88 72 SER A CA 1
ATOM 550 C C . SER A 1 72 ? 7.707 -2.075 -2.477 1.00 83.88 72 SER A C 1
ATOM 552 O O . SER A 1 72 ? 6.941 -2.006 -1.520 1.00 83.88 72 SER A O 1
ATOM 554 N N . VAL A 1 73 ? 8.773 -2.875 -2.470 1.00 83.50 73 VAL A N 1
ATOM 555 C CA . VAL A 1 73 ? 9.079 -3.826 -1.393 1.00 83.50 73 VAL A CA 1
ATOM 556 C C . VAL A 1 73 ? 9.463 -3.084 -0.123 1.00 83.50 73 VAL A C 1
ATOM 558 O O . VAL A 1 73 ? 8.871 -3.315 0.930 1.00 83.50 73 VAL A O 1
ATOM 561 N N . THR A 1 74 ? 10.403 -2.146 -0.251 1.00 87.38 74 THR A N 1
ATOM 562 C CA . THR A 1 74 ? 10.874 -1.317 0.866 1.00 87.38 74 THR A CA 1
ATOM 563 C C . THR A 1 74 ? 9.716 -0.534 1.482 1.00 87.38 74 THR A C 1
ATOM 565 O O . THR A 1 74 ? 9.583 -0.453 2.703 1.00 87.38 74 THR A O 1
ATOM 568 N N . PHE A 1 75 ? 8.838 0.011 0.638 1.00 89.12 75 PHE A N 1
ATOM 569 C CA . PHE A 1 75 ? 7.659 0.722 1.102 1.00 89.12 75 PHE A CA 1
ATOM 570 C C . PHE A 1 75 ? 6.698 -0.188 1.868 1.00 89.12 75 PHE A C 1
ATOM 572 O O . PHE A 1 75 ? 6.235 0.199 2.935 1.00 89.12 75 PHE A O 1
ATOM 579 N N . ILE A 1 76 ? 6.396 -1.387 1.359 1.00 90.25 76 ILE A N 1
ATOM 580 C CA . ILE A 1 76 ? 5.446 -2.304 2.009 1.00 90.25 76 ILE A CA 1
ATOM 581 C C . ILE A 1 76 ? 5.940 -2.724 3.392 1.00 90.25 76 ILE A C 1
ATOM 583 O O . ILE A 1 76 ? 5.141 -2.786 4.324 1.00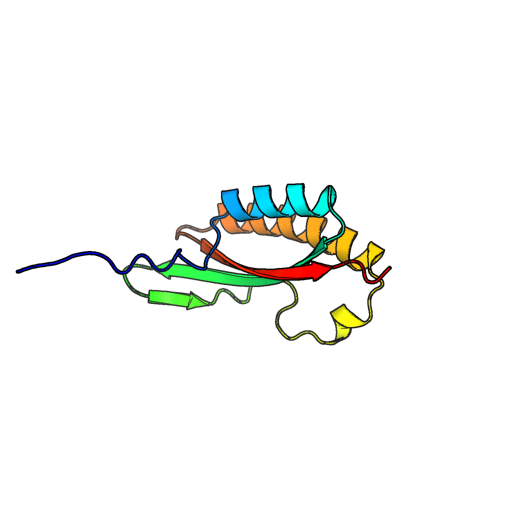 90.25 76 ILE A O 1
ATOM 587 N N . GLU A 1 77 ? 7.237 -2.985 3.552 1.00 90.50 77 GLU A N 1
ATOM 588 C CA . GLU A 1 77 ? 7.808 -3.298 4.865 1.00 90.50 77 GLU A CA 1
ATOM 589 C C . GLU A 1 77 ? 7.575 -2.159 5.862 1.00 90.50 77 GLU A C 1
ATOM 591 O O . GLU A 1 77 ? 7.095 -2.400 6.971 1.00 90.50 77 GLU A O 1
ATOM 596 N N . GLN A 1 78 ? 7.835 -0.916 5.450 1.00 92.00 78 GLN A N 1
ATOM 597 C CA . GLN A 1 78 ? 7.605 0.255 6.292 1.00 92.00 78 GLN A CA 1
ATOM 598 C C . GLN A 1 78 ? 6.109 0.485 6.567 1.00 92.00 78 GLN A C 1
ATOM 600 O O . GLN A 1 78 ? 5.721 0.697 7.715 1.00 92.00 78 GLN A O 1
ATOM 605 N N . LEU A 1 79 ? 5.261 0.360 5.544 1.00 93.06 79 LEU A N 1
ATOM 606 C CA . LEU A 1 79 ? 3.810 0.496 5.655 1.00 93.06 79 LEU A CA 1
ATOM 607 C C . LEU A 1 79 ? 3.236 -0.482 6.686 1.00 93.06 79 LEU A C 1
ATOM 609 O O . LEU A 1 79 ? 2.430 -0.092 7.527 1.00 93.06 79 LEU A O 1
ATOM 613 N N . LEU A 1 80 ? 3.658 -1.748 6.652 1.00 93.31 80 LEU A N 1
ATOM 614 C CA . LEU A 1 80 ? 3.183 -2.762 7.595 1.00 93.31 80 LEU A CA 1
ATOM 615 C C . LEU A 1 80 ? 3.619 -2.463 9.038 1.00 93.31 80 LEU A C 1
ATOM 617 O O . LEU A 1 80 ? 2.860 -2.738 9.970 1.00 93.31 80 LEU A O 1
ATOM 621 N N . LEU A 1 81 ? 4.798 -1.862 9.236 1.00 93.81 81 LEU A N 1
ATOM 622 C CA . LEU A 1 81 ? 5.239 -1.393 10.555 1.00 93.81 81 LEU A CA 1
ATOM 623 C C . LEU A 1 81 ? 4.397 -0.221 11.066 1.00 93.81 81 LEU A C 1
ATOM 625 O O . LEU A 1 81 ? 4.158 -0.127 12.271 1.00 93.81 81 LEU A O 1
ATOM 629 N N . ASP A 1 82 ? 3.965 0.673 10.182 1.00 92.94 82 ASP A N 1
ATOM 630 C CA . ASP A 1 82 ? 3.116 1.806 10.551 1.00 92.94 82 ASP A CA 1
ATOM 631 C C . ASP A 1 82 ? 1.685 1.352 10.850 1.00 92.94 82 ASP A C 1
ATOM 633 O O . ASP A 1 82 ? 1.138 1.697 11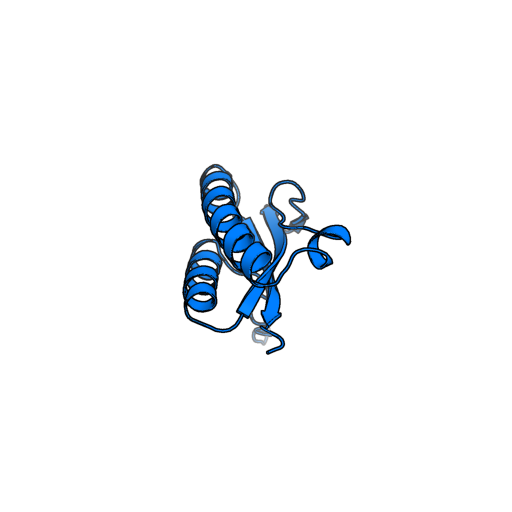.896 1.00 92.94 82 ASP A O 1
ATOM 637 N N . VAL A 1 83 ? 1.141 0.449 10.037 1.00 92.81 83 VAL A N 1
ATOM 638 C CA . VAL A 1 83 ? -0.1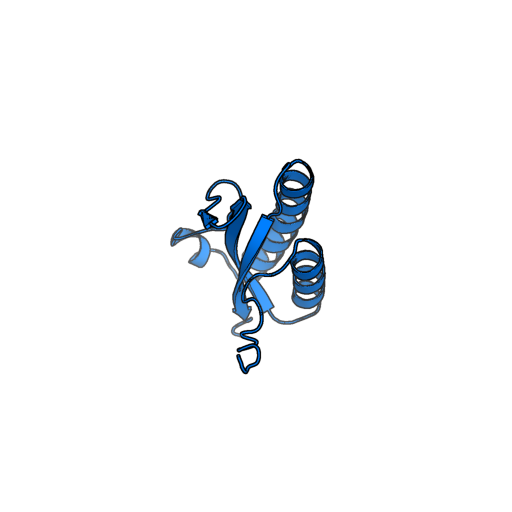78 -0.169 10.244 1.00 92.81 83 VAL A CA 1
ATOM 639 C C . VAL A 1 83 ? -0.250 -0.953 11.554 1.00 92.81 83 VAL A C 1
ATOM 641 O O . VAL A 1 83 ? -1.276 -0.930 12.228 1.00 92.81 83 VAL A O 1
ATOM 644 N N . ALA A 1 84 ? 0.835 -1.609 11.974 1.00 93.12 84 ALA A N 1
ATOM 645 C CA . ALA A 1 84 ? 0.881 -2.324 13.251 1.00 93.12 84 ALA A CA 1
ATOM 646 C C . ALA A 1 84 ? 0.714 -1.408 14.484 1.00 93.12 84 ALA A C 1
ATOM 648 O O . ALA A 1 84 ? 0.453 -1.903 15.582 1.00 93.12 84 ALA A O 1
ATOM 649 N N . LYS A 1 85 ? 0.876 -0.087 14.325 1.00 92.88 85 LYS A N 1
ATOM 650 C CA . LYS A 1 85 ? 0.670 0.913 15.389 1.00 92.88 85 LYS A CA 1
ATOM 651 C C . LYS A 1 85 ? -0.778 1.404 15.454 1.00 92.88 85 LYS A C 1
ATOM 653 O O . LYS A 1 85 ? -1.149 2.058 16.431 1.00 92.88 85 LYS A O 1
ATOM 658 N N . GLU A 1 86 ? -1.578 1.120 14.431 1.00 91.19 86 GLU A N 1
ATOM 659 C CA . GLU A 1 86 ? -2.960 1.571 14.337 1.00 91.19 86 GLU A CA 1
ATOM 660 C C . GLU A 1 86 ? -3.854 0.808 15.313 1.00 91.19 86 GLU A C 1
ATOM 662 O O . GLU A 1 86 ? -3.709 -0.394 15.539 1.00 91.19 86 GLU A O 1
ATOM 667 N N . LYS A 1 87 ? -4.798 1.526 15.926 1.00 88.50 87 LYS A N 1
ATOM 668 C CA . LYS A 1 87 ? -5.746 0.926 16.880 1.00 88.50 87 LYS A CA 1
ATOM 669 C C . LYS A 1 87 ? -6.870 0.178 16.174 1.00 88.50 87 LYS A C 1
ATOM 671 O O . LYS A 1 87 ? -7.391 -0.798 16.710 1.00 88.50 87 LYS A O 1
ATOM 676 N N . ASN A 1 88 ? -7.243 0.672 15.000 1.00 88.44 88 ASN A N 1
ATOM 677 C CA . ASN A 1 88 ? -8.328 0.152 14.192 1.00 88.44 88 ASN A CA 1
ATOM 678 C C . ASN A 1 88 ? -7.774 -0.742 13.085 1.00 88.44 88 ASN A C 1
ATOM 680 O O . ASN A 1 88 ? -6.603 -0.667 12.708 1.00 88.44 88 ASN A O 1
ATOM 684 N N . ARG A 1 89 ? -8.625 -1.629 12.569 1.00 89.19 89 ARG A N 1
ATOM 685 C CA . ARG A 1 89 ? -8.218 -2.555 11.515 1.00 89.19 89 ARG A CA 1
ATOM 686 C C . ARG A 1 89 ? -8.017 -1.781 10.217 1.00 89.19 89 ARG A C 1
ATOM 688 O O . ARG A 1 89 ? -8.958 -1.164 9.730 1.00 89.19 89 ARG A O 1
ATOM 695 N N . ILE A 1 90 ? -6.825 -1.892 9.640 1.00 91.38 90 ILE A N 1
ATOM 696 C CA . ILE A 1 90 ? -6.526 -1.369 8.307 1.00 91.38 90 ILE A CA 1
ATOM 697 C C . ILE A 1 90 ? -6.662 -2.487 7.273 1.00 91.38 90 ILE A C 1
ATOM 699 O O . ILE A 1 90 ? -6.248 -3.627 7.511 1.00 91.38 90 ILE A O 1
ATOM 703 N N . MET A 1 91 ? -7.250 -2.163 6.128 1.00 91.44 91 MET A N 1
ATOM 704 C CA . MET A 1 91 ? -7.305 -3.026 4.955 1.00 91.44 91 MET A CA 1
ATOM 705 C C . MET A 1 91 ? -6.851 -2.266 3.704 1.00 91.44 91 MET A C 1
ATOM 707 O O . MET A 1 91 ? -6.852 -1.037 3.690 1.00 91.44 91 MET A O 1
ATOM 711 N N . PHE A 1 92 ? -6.451 -2.994 2.660 1.00 90.56 92 PHE A N 1
ATOM 712 C CA . PHE A 1 92 ? -5.780 -2.410 1.497 1.00 90.56 92 PHE A CA 1
ATOM 713 C C .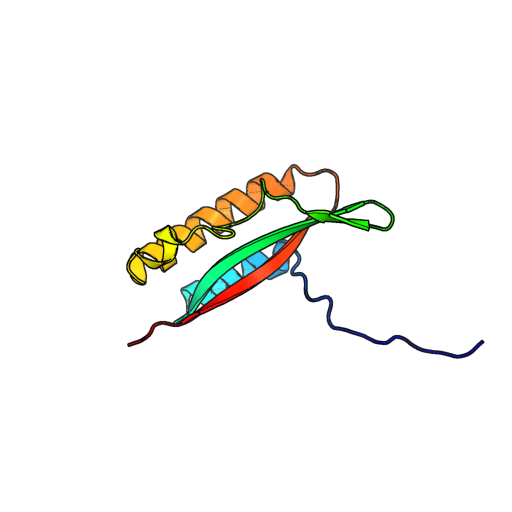 PHE A 1 92 ? -6.412 -2.808 0.177 1.00 90.56 92 PHE A C 1
ATOM 715 O O . PHE A 1 92 ? -6.605 -3.993 -0.080 1.00 90.56 92 PHE A O 1
ATOM 722 N N . GLN A 1 93 ? -6.620 -1.848 -0.712 1.00 89.50 93 GLN A N 1
ATOM 723 C CA . GLN A 1 93 ? -6.809 -2.126 -2.128 1.00 89.50 93 GLN A CA 1
ATOM 724 C C . GLN A 1 93 ? -5.470 -1.976 -2.848 1.00 89.50 93 GLN A C 1
ATOM 726 O O . GLN A 1 93 ? -4.723 -1.032 -2.596 1.00 89.50 93 GLN A O 1
ATOM 731 N N . VAL A 1 94 ? -5.147 -2.926 -3.723 1.00 87.44 94 VAL A N 1
ATOM 732 C CA . VAL A 1 94 ? -3.843 -2.981 -4.389 1.00 87.44 94 VAL A CA 1
ATOM 733 C C . VAL A 1 94 ? -3.988 -3.124 -5.893 1.00 87.44 94 VAL A C 1
ATOM 735 O O . VAL A 1 94 ? -4.849 -3.854 -6.388 1.00 87.44 94 VAL A O 1
ATOM 738 N N . TRP A 1 95 ? -3.085 -2.470 -6.615 1.00 86.81 95 TRP A N 1
ATOM 739 C CA . TRP A 1 95 ? -2.924 -2.625 -8.054 1.00 86.81 95 TRP A CA 1
ATOM 740 C C . TRP A 1 95 ? -1.546 -3.192 -8.341 1.00 86.81 95 TRP A C 1
ATOM 742 O O . TRP A 1 95 ? -0.569 -2.875 -7.660 1.00 86.81 95 TRP A O 1
ATOM 752 N N . LEU A 1 96 ? -1.491 -4.054 -9.347 1.00 85.62 96 LEU A N 1
ATOM 753 C CA . LEU A 1 96 ? -0.268 -4.700 -9.788 1.00 85.62 96 LEU A CA 1
ATOM 754 C C . 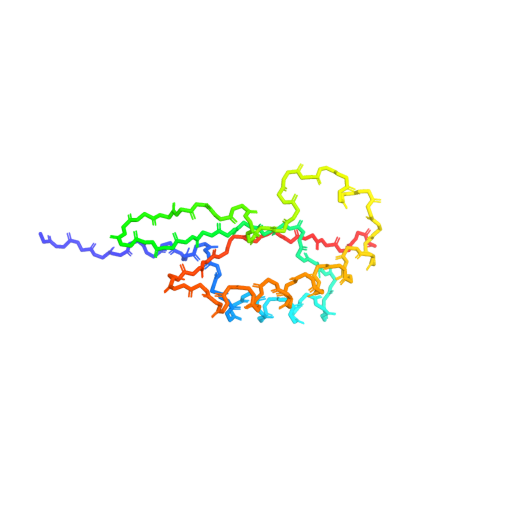LEU A 1 96 ? 0.110 -4.176 -11.168 1.00 85.62 96 LEU A C 1
ATOM 756 O O . LEU A 1 96 ? -0.764 -3.892 -11.988 1.00 85.62 96 LEU A O 1
ATOM 760 N N . ASP A 1 97 ? 1.409 -4.112 -11.419 1.00 81.44 97 ASP A N 1
ATOM 761 C CA . ASP A 1 97 ? 1.968 -3.907 -12.749 1.00 81.44 97 ASP A CA 1
ATOM 762 C C . ASP A 1 97 ? 2.909 -5.066 -13.092 1.00 81.44 97 ASP A C 1
ATOM 764 O O . ASP A 1 97 ? 3.481 -5.697 -12.198 1.00 81.44 97 ASP A O 1
ATOM 768 N N . TRP A 1 98 ? 3.055 -5.364 -14.378 1.00 85.56 98 TRP A N 1
ATOM 769 C CA . TRP A 1 98 ? 3.847 -6.487 -14.876 1.00 85.56 98 TRP A CA 1
ATOM 770 C C . TRP A 1 98 ? 5.097 -5.992 -15.585 1.00 85.56 98 TRP A C 1
ATOM 772 O O . TRP A 1 98 ? 5.127 -4.886 -16.124 1.00 85.56 98 TRP A O 1
ATOM 782 N N . ASP A 1 99 ? 6.142 -6.816 -15.566 1.00 79.94 99 ASP A N 1
ATOM 783 C CA . ASP A 1 99 ? 7.285 -6.576 -16.439 1.00 79.94 99 ASP A CA 1
ATOM 784 C C . ASP A 1 99 ? 6.815 -6.620 -17.900 1.00 79.94 99 ASP A C 1
ATOM 786 O O . ASP A 1 99 ? 6.077 -7.525 -18.292 1.00 79.94 99 ASP A O 1
ATOM 790 N N . GLN A 1 100 ? 7.192 -5.607 -18.678 1.00 65.81 100 GLN A N 1
ATOM 791 C CA . GLN A 1 100 ? 6.784 -5.454 -20.080 1.00 65.81 100 GLN A CA 1
ATOM 792 C C . GLN A 1 100 ? 7.831 -6.022 -21.052 1.00 65.81 100 GLN A C 1
ATOM 794 O O . GLN A 1 100 ? 7.859 -5.616 -22.215 1.00 65.81 100 GLN A O 1
ATOM 799 N N . THR A 1 101 ? 8.713 -6.902 -20.568 1.00 57.88 101 THR A N 1
ATOM 800 C CA . THR A 1 101 ? 9.762 -7.545 -21.372 1.00 57.88 101 THR A CA 1
ATOM 801 C C . THR A 1 101 ? 9.224 -8.487 -22.443 1.00 57.88 101 THR A C 1
ATOM 803 O O . THR A 1 101 ? 8.205 -9.180 -22.216 1.00 57.88 101 THR A O 1
#

Foldseek 3Di:
DDDDDPPPPPLWAFLVRLLVVLVVQLVAQKAWPKKWKWFDDDPDTHTDPVLIDCPVPPCSVVDDPVVRNVVRNVSSVVSSVVCVPDPTTMIMRIDMDGHPD

Solvent-accessible surface area (backbone atoms only — not comparable to full-atom values): 6069 Å² total; per-residue (Å²): 136,89,82,81,83,84,79,65,77,73,78,50,34,44,68,67,52,48,53,56,49,50,61,54,22,77,77,46,69,34,32,63,68,33,31,47,24,28,36,52,58,99,88,48,80,42,79,31,76,92,67,36,40,65,73,86,52,70,69,63,76,73,52,53,69,70,55,47,46,54,50,38,53,59,47,50,58,52,49,53,60,55,55,71,71,50,92,56,54,59,32,31,41,76,42,74,43,65,66,88,124

Radius of gyration: 15.25 Å; Cα contacts (8 Å, |Δi|>4): 128; chains: 1; bounding box: 50×27×38 Å

Secondary structure (DSSP, 8-state):
----------SSBPHHHHHHHHHHHHTTTEEEEEEEEEEEETTEEEE-GGG-BSTT-GGGGGS-HHHHHHHHHHHHHHHHHHHTT-SSEEEEEEEEEE---

Sequence (101 aa):
MAGLSGYYPSPYLTPDDLKALSDRCLTGNRVISNIEAYELDGGADVARFDLSLYGEDATQKLKSWPERASDSVTFIEQLLLDVAKEKNRIMFQVWLDWDQT

Nearest PDB structures (foldseek):
  2fhz-assembly1_A  TM=6.524E-01  e=5.756E-03  Escherichia coli
  5kt5-assembly1_A  TM=4.202E-01  e=8.579E-01  Homo sapiens
  5kt6-assembly1_A  TM=3.908E-01  e=9.126E-01  Homo sapiens
  2m65-assembly1_A  TM=3.179E-01  e=1.591E+00  Homo sapiens
  3agk-assembly1_A  TM=3.186E-01  e=6.590E+00  Aeropyrum pernix